Protein AF-A0A645J0V2-F1 (afdb_monomer_lite)

Secondary structure (DSSP, 8-state):
-EEEEESSSTTPPPP-HHHHT--EEEEEETTEEEEEEBPTT--EEEEHHHHHHTT-SS---SSEEEEE-B-GGGS-GGGTT--B-GGGT----GGGGGSPP---HHHHHHTBPP-

Radius of gyration: 14.89 Å; chains: 1; bounding box: 32×30×41 Å

pLDDT: mean 90.85, std 6.28, range [62.31, 96.94]

Organism: NCBI:txid1076179

Foldseek 3Di:
DDKAAADDDPRHADDDPLVQQDQWDWDADPVGIDIFGWDRVTWDKDAQVRCVVVVPVDRDPHGIMTDIHTPRVPGDPVCVPWDFDVVVVDPDDDPRVSHDDGDDPVVRVVRIDDD

Sequence (115 aa):
MYNTRTGTGSGSLKLDSKFTAARYLLLHGSLGQRFVKMDTSGPRIMSRHDLINKKYPEIPRGEYYVVFKLEIKNTEPEFENMKWRIADITSHVGHQRAVPDTILLSDLMMYRIKE

Structure (mmCIF, N/CA/C/O backbone):
data_AF-A0A645J0V2-F1
#
_entry.id   AF-A0A645J0V2-F1
#
loop_
_atom_site.group_PDB
_atom_site.id
_atom_site.type_symbol
_atom_site.label_atom_id
_atom_site.label_alt_id
_atom_site.label_comp_id
_atom_site.label_asym_id
_atom_site.label_entity_id
_atom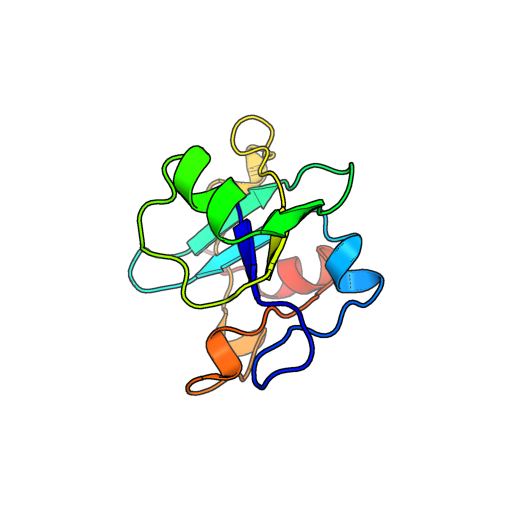_site.label_seq_id
_atom_site.pdbx_PDB_ins_code
_atom_site.Cartn_x
_atom_site.Cartn_y
_atom_site.Cartn_z
_atom_site.occupancy
_atom_site.B_iso_or_equiv
_atom_site.auth_seq_id
_atom_site.auth_comp_id
_atom_site.auth_asym_id
_atom_site.auth_atom_id
_atom_site.pdbx_PDB_model_num
ATOM 1 N N . MET A 1 1 ? 5.897 8.630 -0.677 1.00 90.56 1 MET A N 1
ATOM 2 C CA . MET A 1 1 ? 5.512 7.676 -1.741 1.00 90.56 1 MET A CA 1
ATOM 3 C C . MET A 1 1 ? 5.840 6.277 -1.259 1.00 90.56 1 MET A C 1
ATOM 5 O O . MET A 1 1 ? 6.679 6.160 -0.374 1.00 90.56 1 MET A O 1
ATOM 9 N N . TYR A 1 2 ? 5.197 5.263 -1.821 1.00 93.25 2 TYR A N 1
ATOM 10 C CA . TYR A 1 2 ? 5.556 3.856 -1.648 1.00 93.25 2 TYR A CA 1
ATOM 11 C C . TYR A 1 2 ? 5.832 3.257 -3.026 1.00 93.25 2 TYR A C 1
ATOM 13 O O . TYR A 1 2 ? 5.166 3.640 -3.986 1.00 93.25 2 TYR A O 1
ATOM 21 N N . ASN A 1 3 ? 6.819 2.374 -3.155 1.00 92.62 3 ASN A N 1
ATOM 22 C CA . ASN A 1 3 ? 7.218 1.837 -4.450 1.00 92.62 3 ASN A CA 1
ATOM 23 C C . ASN A 1 3 ? 7.640 0.372 -4.381 1.00 92.62 3 ASN A C 1
ATOM 25 O O . ASN A 1 3 ? 8.248 -0.078 -3.413 1.00 92.62 3 ASN A O 1
ATOM 29 N N . THR A 1 4 ? 7.375 -0.342 -5.471 1.00 91.50 4 THR A N 1
ATOM 30 C CA . THR A 1 4 ? 7.799 -1.727 -5.699 1.00 91.50 4 THR A CA 1
ATOM 31 C C . THR A 1 4 ? 8.485 -1.828 -7.059 1.00 91.50 4 THR A C 1
ATOM 33 O O . THR A 1 4 ? 8.250 -1.005 -7.949 1.00 91.50 4 THR A O 1
ATOM 36 N N . ARG A 1 5 ? 9.398 -2.791 -7.224 1.00 89.62 5 ARG A N 1
ATOM 37 C CA . ARG A 1 5 ? 10.078 -3.009 -8.511 1.00 89.62 5 ARG A CA 1
ATOM 38 C C . ARG A 1 5 ? 9.134 -3.710 -9.484 1.00 89.62 5 ARG A C 1
ATOM 40 O O . ARG A 1 5 ? 8.374 -4.592 -9.086 1.00 89.62 5 ARG A O 1
ATOM 47 N N . THR A 1 6 ? 9.219 -3.356 -10.761 1.00 89.12 6 THR A N 1
ATOM 48 C CA . THR A 1 6 ? 8.494 -4.037 -11.842 1.00 89.12 6 THR A CA 1
ATOM 49 C C . THR A 1 6 ? 9.405 -4.282 -13.046 1.00 89.12 6 THR A C 1
ATOM 51 O O . THR A 1 6 ? 10.540 -3.806 -13.077 1.00 89.12 6 THR A O 1
ATOM 54 N N . GLY A 1 7 ? 8.929 -5.067 -14.011 1.00 82.62 7 GLY A N 1
ATOM 55 C CA . GLY A 1 7 ? 9.683 -5.525 -15.176 1.00 82.62 7 GLY A CA 1
ATOM 56 C C . GLY A 1 7 ? 9.588 -7.040 -15.354 1.00 82.62 7 GLY A C 1
ATOM 57 O O . GLY A 1 7 ? 8.670 -7.671 -14.842 1.00 82.62 7 GLY A O 1
ATOM 58 N N . THR A 1 8 ? 10.544 -7.617 -16.078 1.00 74.50 8 THR A N 1
ATOM 59 C CA . THR A 1 8 ? 10.594 -9.054 -16.411 1.00 74.50 8 THR A CA 1
ATOM 60 C C . THR A 1 8 ? 11.610 -9.847 -15.580 1.00 74.50 8 THR A C 1
ATOM 62 O O . THR A 1 8 ? 11.721 -11.059 -15.739 1.00 74.50 8 THR A O 1
ATOM 65 N N . GLY A 1 9 ? 12.378 -9.176 -14.716 1.00 72.38 9 GLY A N 1
ATOM 66 C CA . GLY A 1 9 ? 13.431 -9.792 -13.905 1.00 72.38 9 GLY A CA 1
ATOM 67 C C . GLY A 1 9 ? 12.953 -10.312 -12.548 1.00 72.38 9 GLY A C 1
ATOM 68 O O . GLY A 1 9 ? 11.893 -9.942 -12.047 1.00 72.38 9 GLY A O 1
ATOM 69 N N . SER A 1 10 ? 13.788 -11.130 -11.904 1.00 69.50 10 SER A N 1
ATOM 70 C CA . SER A 1 10 ? 13.540 -11.647 -10.555 1.00 69.50 10 SER A CA 1
ATOM 71 C C . SER A 1 10 ? 13.252 -10.524 -9.552 1.00 69.50 10 SER A C 1
ATOM 73 O O . SER A 1 10 ? 14.006 -9.555 -9.441 1.00 69.50 10 SER A O 1
ATOM 75 N N . GLY A 1 11 ? 12.158 -10.665 -8.799 1.00 72.38 11 GLY A N 1
ATOM 76 C CA . GLY A 1 11 ? 11.688 -9.649 -7.852 1.00 72.38 11 GLY A CA 1
ATOM 77 C C . GLY A 1 11 ? 10.771 -8.582 -8.461 1.00 72.38 11 GLY A C 1
ATOM 78 O O . GLY A 1 11 ? 10.412 -7.637 -7.759 1.00 72.38 11 GLY A O 1
ATOM 79 N N . SER A 1 12 ? 10.375 -8.718 -9.732 1.00 79.94 12 SER A N 1
ATOM 80 C CA . SER A 1 12 ? 9.257 -7.957 -10.290 1.00 79.94 12 SER A CA 1
ATOM 81 C C . SER A 1 12 ? 7.964 -8.333 -9.573 1.00 79.94 12 SER A C 1
ATOM 83 O O . SER A 1 12 ? 7.593 -9.509 -9.529 1.00 79.94 12 SER A O 1
ATOM 85 N N . LEU A 1 13 ? 7.255 -7.343 -9.042 1.00 83.81 13 LEU A N 1
ATOM 86 C CA . LEU A 1 13 ? 5.947 -7.585 -8.458 1.00 83.81 13 LEU A CA 1
ATOM 87 C C . LEU A 1 13 ? 4.918 -7.845 -9.565 1.00 83.81 13 LEU A C 1
ATOM 89 O O . LEU A 1 13 ? 4.767 -7.029 -10.480 1.00 83.81 13 LEU A O 1
ATOM 93 N N . LYS A 1 14 ? 4.194 -8.964 -9.466 1.00 81.94 14 LYS A N 1
ATOM 94 C CA . LYS A 1 14 ? 3.034 -9.226 -10.321 1.00 81.94 14 LYS A CA 1
ATOM 95 C C . LYS A 1 14 ? 1.934 -8.229 -9.969 1.00 81.94 14 LYS A C 1
ATOM 97 O O . LYS A 1 14 ? 1.585 -8.082 -8.804 1.00 81.94 14 LYS A O 1
ATOM 102 N N . LEU A 1 15 ? 1.400 -7.555 -10.980 1.00 87.25 15 LEU A N 1
ATOM 103 C CA . LEU A 1 15 ? 0.294 -6.626 -10.791 1.00 87.25 15 LEU A CA 1
ATOM 104 C C . LEU A 1 15 ? -1.024 -7.386 -10.871 1.00 87.25 15 LEU A C 1
ATOM 106 O O . LEU A 1 15 ? -1.290 -8.091 -11.844 1.00 87.25 15 LEU A O 1
ATOM 110 N N . ASP A 1 16 ? -1.837 -7.221 -9.840 1.00 90.44 16 ASP A N 1
ATOM 111 C CA . ASP A 1 16 ? -3.212 -7.691 -9.790 1.00 90.44 16 ASP A CA 1
ATOM 112 C C . ASP A 1 16 ? -4.129 -6.575 -9.286 1.00 90.44 16 ASP A C 1
ATOM 114 O O . ASP A 1 16 ? -3.674 -5.562 -8.746 1.00 90.44 16 ASP A O 1
ATOM 118 N N . SER A 1 17 ? -5.433 -6.766 -9.478 1.00 91.44 17 SER A N 1
ATOM 119 C CA . SER A 1 17 ? -6.437 -5.757 -9.156 1.00 91.44 17 SER A CA 1
ATOM 120 C C . SER A 1 17 ? -6.497 -5.419 -7.668 1.00 91.44 17 SER A C 1
ATOM 122 O O . SER A 1 17 ? -6.760 -4.264 -7.338 1.00 91.44 17 SER A O 1
ATOM 124 N N . LYS A 1 18 ? -6.225 -6.374 -6.768 1.00 92.50 18 LYS A N 1
ATOM 125 C CA . LYS A 1 18 ? -6.235 -6.132 -5.319 1.00 92.50 18 LYS A CA 1
ATOM 126 C C . LYS A 1 18 ? -5.085 -5.213 -4.933 1.00 92.50 18 LYS A C 1
ATOM 128 O O . LYS A 1 18 ? -5.289 -4.259 -4.187 1.00 92.50 18 LYS A O 1
ATOM 133 N N . PHE A 1 19 ? -3.899 -5.466 -5.480 1.00 92.19 19 PHE A N 1
ATOM 134 C CA . PHE A 1 19 ? -2.719 -4.651 -5.226 1.00 92.19 19 PHE A CA 1
ATOM 135 C C . PHE A 1 19 ? -2.857 -3.252 -5.831 1.00 92.19 19 PHE A C 1
ATOM 137 O O . PHE A 1 19 ? -2.636 -2.255 -5.147 1.00 92.19 19 PHE A O 1
ATOM 144 N N . THR A 1 20 ? -3.267 -3.147 -7.098 1.00 92.44 20 THR A N 1
ATOM 145 C CA . THR A 1 20 ? -3.358 -1.845 -7.779 1.00 92.44 20 THR A CA 1
ATOM 146 C C . THR A 1 20 ? -4.491 -0.964 -7.256 1.00 92.44 20 THR A C 1
ATOM 148 O O . THR A 1 20 ? -4.397 0.254 -7.381 1.00 92.44 20 THR A O 1
ATOM 151 N N . ALA A 1 21 ? -5.543 -1.555 -6.679 1.00 92.88 21 ALA A N 1
ATOM 152 C CA . ALA A 1 21 ? -6.682 -0.835 -6.101 1.00 92.88 21 ALA A CA 1
ATOM 153 C C . ALA A 1 21 ? -6.582 -0.642 -4.576 1.00 92.88 21 ALA A C 1
ATOM 155 O O . ALA A 1 21 ? -7.549 -0.206 -3.945 1.00 92.88 21 ALA A O 1
ATOM 156 N N . ALA A 1 22 ? -5.443 -0.982 -3.965 1.00 94.19 22 ALA A N 1
ATOM 157 C CA . ALA A 1 22 ? -5.259 -0.845 -2.530 1.00 94.19 22 ALA A CA 1
ATOM 158 C C . ALA A 1 22 ? -5.450 0.618 -2.081 1.00 94.19 22 ALA A C 1
ATOM 160 O O . ALA A 1 22 ? -4.993 1.563 -2.723 1.00 94.19 22 ALA A O 1
ATOM 161 N N . ARG A 1 23 ? -6.151 0.802 -0.958 1.00 95.38 23 ARG A N 1
ATOM 162 C CA . ARG A 1 23 ? -6.513 2.127 -0.412 1.00 95.38 23 ARG A CA 1
ATOM 163 C C . ARG A 1 23 ? -5.677 2.546 0.786 1.00 95.38 23 ARG A C 1
ATOM 165 O O . ARG A 1 23 ? -5.602 3.729 1.100 1.00 95.38 23 ARG A O 1
ATOM 172 N N . TYR A 1 24 ? -5.053 1.576 1.437 1.00 96.50 24 TYR A N 1
ATOM 173 C CA . TYR A 1 24 ? -4.236 1.772 2.619 1.00 96.50 24 TYR A CA 1
ATOM 174 C C . TYR A 1 24 ? -2.949 0.974 2.492 1.00 96.50 24 TYR A C 1
ATOM 176 O O . TYR A 1 24 ? -2.907 -0.062 1.831 1.00 96.50 24 TYR A O 1
ATOM 184 N N . LEU A 1 25 ? -1.911 1.471 3.149 1.00 96.00 25 LEU A N 1
ATOM 185 C CA . LEU A 1 25 ? -0.614 0.836 3.264 1.00 96.00 25 LEU A CA 1
ATOM 186 C C . LEU A 1 25 ? -0.280 0.689 4.744 1.00 96.00 25 LEU A C 1
ATOM 188 O O . LEU A 1 25 ? -0.201 1.686 5.463 1.00 96.00 25 LEU A O 1
ATOM 192 N N . LEU A 1 26 ? -0.031 -0.548 5.168 1.00 96.06 26 LEU A N 1
ATOM 193 C CA . LEU A 1 26 ? 0.566 -0.855 6.460 1.00 96.06 26 LEU A CA 1
ATOM 194 C C . LEU A 1 26 ? 2.050 -1.172 6.258 1.00 96.06 26 LEU A C 1
ATOM 196 O O . LEU A 1 26 ? 2.404 -2.201 5.690 1.00 96.06 26 LEU A O 1
ATOM 200 N N . LEU A 1 27 ? 2.923 -0.285 6.727 1.00 93.94 27 LEU A N 1
ATOM 201 C CA . LEU A 1 27 ? 4.359 -0.536 6.824 1.00 93.94 27 LEU A CA 1
ATOM 202 C C . LEU A 1 27 ? 4.683 -1.088 8.209 1.00 93.94 27 LEU A C 1
ATOM 204 O O . LEU A 1 27 ? 4.142 -0.605 9.202 1.00 93.94 27 LEU A O 1
ATOM 208 N N . HIS A 1 28 ? 5.601 -2.049 8.284 1.00 91.38 28 HIS A N 1
ATOM 209 C CA . HIS A 1 28 ? 6.119 -2.564 9.548 1.00 91.38 28 HIS A CA 1
ATOM 210 C C . HIS A 1 28 ? 7.630 -2.820 9.456 1.00 91.38 28 HIS A C 1
ATOM 212 O O . HIS A 1 28 ? 8.143 -3.217 8.411 1.00 91.38 28 HIS A O 1
ATOM 218 N N . GLY A 1 29 ? 8.359 -2.598 10.549 1.00 88.69 29 GLY A N 1
ATOM 219 C CA . GLY A 1 29 ? 9.802 -2.824 10.603 1.00 88.69 29 GLY A CA 1
ATOM 220 C C . GLY A 1 29 ? 10.418 -2.398 11.931 1.00 88.69 29 GLY A C 1
ATOM 221 O O . GLY A 1 29 ? 9.718 -2.245 12.930 1.00 88.69 29 GLY A O 1
ATOM 222 N N . SER A 1 30 ? 11.733 -2.174 11.938 1.00 88.25 30 SER A N 1
ATOM 223 C CA . SER A 1 30 ? 12.473 -1.712 13.125 1.00 88.25 30 SER A CA 1
ATOM 224 C C . SER A 1 30 ? 11.996 -0.354 13.649 1.00 88.25 30 SER A C 1
ATOM 226 O O . SER A 1 30 ? 12.092 -0.094 14.842 1.00 88.25 30 SER A O 1
ATOM 228 N N . LEU A 1 31 ? 11.439 0.489 12.774 1.00 89.81 31 LEU A N 1
ATOM 229 C CA . LEU A 1 31 ? 10.861 1.792 13.120 1.00 89.81 31 LEU A CA 1
ATOM 230 C C . LEU A 1 31 ? 9.399 1.704 13.599 1.00 89.81 31 LEU A C 1
ATOM 232 O O . LEU A 1 31 ? 8.742 2.728 13.762 1.00 89.81 31 LEU A O 1
ATOM 236 N N . GLY A 1 32 ? 8.876 0.494 13.809 1.00 91.94 32 GLY A N 1
ATOM 237 C CA . GLY A 1 32 ? 7.498 0.260 14.228 1.00 91.94 32 GLY A CA 1
ATOM 238 C C . GLY A 1 32 ? 6.536 0.071 13.057 1.00 91.94 32 GLY A C 1
ATOM 239 O O . GLY A 1 32 ? 6.931 -0.368 11.974 1.00 91.94 32 GLY A O 1
ATOM 240 N N . GLN A 1 33 ? 5.256 0.350 13.310 1.00 94.44 33 GLN A N 1
ATOM 241 C CA . GLN A 1 33 ? 4.183 0.249 12.322 1.00 94.44 33 GLN A CA 1
ATOM 242 C C . GLN A 1 33 ? 3.725 1.630 11.876 1.00 94.44 33 GLN A C 1
ATOM 244 O O . GLN A 1 33 ? 3.675 2.563 12.675 1.00 94.44 33 GLN A O 1
ATOM 249 N N . ARG A 1 34 ? 3.366 1.745 10.598 1.00 94.25 34 ARG A N 1
ATOM 250 C CA . ARG A 1 34 ? 2.785 2.959 10.035 1.00 94.25 34 ARG A CA 1
ATOM 251 C C . ARG A 1 34 ? 1.652 2.601 9.087 1.00 94.25 34 ARG A C 1
ATOM 253 O O . ARG A 1 34 ? 1.897 1.991 8.050 1.00 94.25 34 ARG A O 1
ATOM 260 N N . PHE A 1 35 ? 0.441 3.020 9.433 1.00 96.81 35 PHE A N 1
ATOM 261 C CA . PHE A 1 35 ? -0.742 2.870 8.597 1.00 96.81 35 PHE A CA 1
ATOM 262 C C . PHE A 1 35 ? -1.062 4.199 7.919 1.00 96.81 35 PHE A C 1
ATOM 264 O O . PHE A 1 35 ? -1.148 5.228 8.585 1.00 96.81 35 PHE A O 1
ATOM 271 N N . VAL A 1 36 ? -1.162 4.206 6.591 1.00 96.44 36 VAL A N 1
ATOM 272 C CA . VAL A 1 36 ? -1.411 5.429 5.816 1.00 96.44 36 VAL A CA 1
ATOM 273 C C . VAL A 1 36 ? -2.368 5.171 4.672 1.00 96.44 36 VAL A C 1
ATOM 275 O O . VAL A 1 36 ? -2.329 4.122 4.028 1.00 96.44 36 VAL A O 1
ATOM 278 N N . LYS A 1 37 ? -3.183 6.174 4.369 1.00 96.62 37 LYS A N 1
ATOM 279 C CA . LYS A 1 37 ? -4.030 6.185 3.184 1.00 96.62 37 LYS A CA 1
ATOM 280 C C . LYS A 1 37 ? -3.196 6.371 1.917 1.00 96.62 37 LYS A C 1
ATOM 282 O O . LYS A 1 37 ? -2.226 7.137 1.888 1.00 96.62 37 LYS A O 1
ATOM 287 N N . MET A 1 38 ? -3.579 5.663 0.864 1.00 95.31 38 MET A N 1
ATOM 288 C CA . MET A 1 38 ? -3.016 5.797 -0.475 1.00 95.31 38 MET A CA 1
ATOM 289 C C . MET A 1 38 ? -3.945 6.617 -1.364 1.00 95.31 38 MET A C 1
ATOM 291 O O . MET A 1 38 ? -5.162 6.624 -1.189 1.00 95.31 38 MET A O 1
ATOM 295 N N . ASP A 1 39 ? -3.345 7.315 -2.321 1.00 91.00 39 ASP A N 1
ATOM 296 C CA . ASP A 1 39 ? -4.069 8.067 -3.342 1.00 91.00 39 ASP A CA 1
ATOM 297 C C . ASP A 1 39 ? -4.878 7.099 -4.224 1.00 91.00 39 ASP A C 1
ATOM 299 O O . ASP A 1 39 ? -4.371 6.068 -4.674 1.00 91.00 39 ASP A O 1
ATOM 303 N N . THR A 1 40 ? -6.148 7.425 -4.459 1.00 84.38 40 THR A N 1
ATOM 304 C CA . THR A 1 40 ? -7.092 6.529 -5.152 1.00 84.38 40 THR A CA 1
ATOM 305 C C . THR A 1 40 ? -6.989 6.574 -6.676 1.00 84.38 40 THR A C 1
ATOM 307 O O . THR A 1 40 ? -7.636 5.770 -7.343 1.00 84.38 40 THR A O 1
ATOM 310 N N . SER A 1 41 ? -6.148 7.448 -7.245 1.00 87.69 41 SER A N 1
ATOM 311 C CA . SER A 1 41 ? -5.892 7.475 -8.694 1.00 87.69 41 SER A CA 1
ATOM 312 C C . SER A 1 41 ? -5.088 6.272 -9.202 1.00 87.69 41 SER A C 1
ATOM 314 O O . SER A 1 41 ? -4.921 6.112 -10.411 1.00 87.69 41 SER A O 1
ATOM 316 N N . GLY A 1 42 ? -4.620 5.415 -8.290 1.00 86.50 42 GLY A N 1
ATOM 317 C CA . GLY A 1 42 ? -3.838 4.225 -8.594 1.00 86.50 42 GLY A CA 1
ATOM 318 C C . GLY A 1 42 ? -2.341 4.515 -8.737 1.00 86.50 42 GLY A C 1
ATOM 319 O O . GLY A 1 42 ? -1.883 5.658 -8.607 1.00 86.50 42 GLY A O 1
ATOM 320 N N . PRO A 1 43 ? -1.532 3.469 -8.966 1.00 93.25 43 PRO A N 1
ATOM 321 C CA . PRO A 1 43 ? -0.097 3.632 -9.080 1.00 93.25 43 PRO A CA 1
ATOM 322 C C . PRO A 1 43 ? 0.322 4.203 -10.436 1.00 93.25 43 PRO A C 1
ATOM 324 O O . PRO A 1 43 ? -0.349 4.036 -11.454 1.00 93.25 43 PRO A O 1
ATOM 327 N N . ARG A 1 44 ? 1.506 4.816 -10.468 1.00 93.81 44 ARG A N 1
ATOM 328 C CA . ARG A 1 44 ? 2.183 5.231 -11.703 1.00 93.81 44 ARG A CA 1
ATOM 329 C C . ARG A 1 44 ? 3.451 4.425 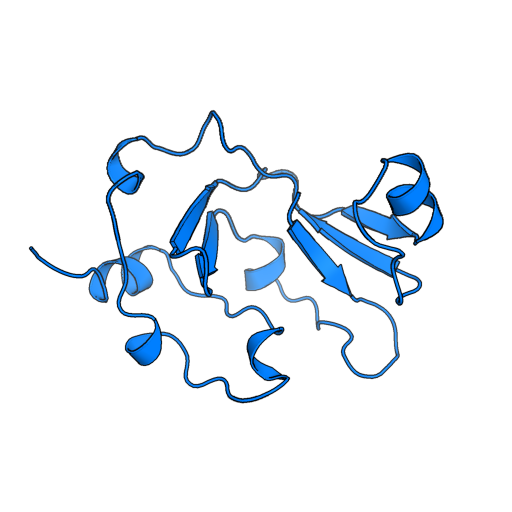-11.911 1.00 93.81 44 ARG A C 1
ATOM 331 O O . ARG A 1 44 ? 4.145 4.106 -10.947 1.00 93.81 44 ARG A O 1
ATOM 338 N N . ILE A 1 45 ? 3.780 4.150 -13.169 1.00 93.88 45 ILE A N 1
ATOM 339 C CA . ILE A 1 45 ? 5.095 3.615 -13.522 1.00 93.88 45 ILE A CA 1
ATOM 340 C C . ILE A 1 45 ? 6.092 4.777 -13.549 1.00 93.88 45 ILE A C 1
ATOM 342 O O . ILE A 1 45 ? 5.822 5.816 -14.149 1.00 93.88 45 ILE A O 1
ATOM 346 N N . MET A 1 46 ? 7.228 4.602 -12.880 1.00 95.19 46 MET A N 1
ATOM 347 C CA . MET A 1 46 ? 8.353 5.536 -12.887 1.00 95.19 46 MET A CA 1
ATOM 348 C C . MET A 1 46 ? 9.634 4.800 -13.245 1.00 95.19 46 MET A C 1
ATOM 350 O O . MET A 1 46 ? 9.889 3.702 -12.745 1.00 95.19 46 MET A O 1
ATOM 354 N N . SER A 1 47 ? 10.452 5.416 -14.090 1.00 94.88 47 SER A N 1
ATOM 355 C CA . SER A 1 47 ? 11.806 4.943 -14.344 1.00 94.88 47 SER A CA 1
ATOM 356 C C . SER A 1 47 ? 12.732 5.275 -13.173 1.00 94.88 47 SER A C 1
ATOM 358 O O . SER A 1 47 ? 12.459 6.153 -12.346 1.00 94.88 47 SER A O 1
ATOM 360 N N . ARG A 1 48 ? 13.891 4.619 -13.136 1.00 94.31 48 ARG A N 1
ATOM 361 C CA . ARG A 1 48 ? 15.005 4.997 -12.260 1.00 94.31 48 ARG A CA 1
ATOM 362 C C . ARG A 1 48 ? 15.350 6.487 -12.366 1.00 94.31 48 ARG A C 1
ATOM 364 O O . ARG A 1 48 ? 15.562 7.130 -11.340 1.00 94.31 48 ARG A O 1
ATOM 371 N N . HIS A 1 49 ? 15.383 7.035 -13.580 1.00 95.25 49 HIS A N 1
ATOM 372 C CA . HIS A 1 49 ? 15.688 8.447 -13.819 1.00 95.25 49 HIS A CA 1
ATOM 373 C C . HIS A 1 49 ? 14.625 9.366 -13.201 1.00 95.25 49 HIS A C 1
ATOM 375 O O . HIS A 1 49 ? 14.975 10.345 -12.544 1.00 95.25 49 HIS A O 1
ATOM 381 N N . ASP A 1 50 ? 13.340 9.011 -13.310 1.00 96.00 50 ASP A N 1
ATOM 382 C CA . ASP A 1 50 ? 12.246 9.768 -12.683 1.00 96.00 50 ASP A CA 1
ATOM 383 C C . ASP A 1 50 ? 12.384 9.820 -11.157 1.00 96.00 50 ASP A C 1
ATOM 385 O O . ASP A 1 50 ? 12.157 10.867 -10.544 1.00 96.00 50 ASP A O 1
ATOM 389 N N . LEU A 1 51 ? 12.779 8.704 -10.531 1.00 94.81 51 LEU A N 1
ATOM 390 C CA . LEU A 1 51 ? 13.014 8.640 -9.087 1.00 94.81 51 LEU A CA 1
ATOM 391 C C . LEU A 1 51 ? 14.217 9.491 -8.662 1.00 94.81 51 LEU A C 1
ATOM 393 O O . LEU A 1 51 ? 14.120 10.232 -7.682 1.00 94.81 51 LEU A O 1
ATOM 397 N N . ILE A 1 52 ? 15.325 9.438 -9.408 1.00 94.44 52 ILE A N 1
ATOM 398 C CA . ILE A 1 52 ? 16.511 10.270 -9.149 1.00 94.44 52 ILE A CA 1
ATOM 399 C C . ILE A 1 52 ? 16.148 11.757 -9.251 1.00 94.44 52 ILE A C 1
ATOM 401 O O . ILE A 1 52 ? 16.447 12.528 -8.340 1.00 94.44 52 ILE A O 1
ATOM 405 N N . ASN A 1 53 ? 15.409 12.149 -10.291 1.00 95.06 53 ASN A N 1
ATOM 406 C CA . ASN A 1 53 ? 14.937 13.525 -10.478 1.00 95.06 53 ASN A CA 1
ATOM 407 C C . ASN A 1 53 ? 14.016 13.992 -9.338 1.00 95.06 53 ASN A C 1
ATOM 409 O O . ASN A 1 53 ? 13.975 15.176 -9.003 1.00 95.06 53 ASN A O 1
ATOM 413 N N . LYS A 1 54 ? 13.304 13.062 -8.693 1.00 93.12 54 LYS A N 1
ATOM 414 C CA . LYS A 1 54 ? 12.478 13.309 -7.500 1.00 93.12 54 LYS A CA 1
ATOM 415 C C . LYS A 1 54 ? 13.255 13.277 -6.183 1.00 93.12 54 LYS A C 1
ATOM 417 O O . LYS A 1 54 ? 12.623 13.332 -5.129 1.00 93.12 54 LYS A O 1
ATOM 422 N N . LYS A 1 55 ? 14.591 13.225 -6.229 1.00 93.31 55 LYS A N 1
ATOM 423 C CA . LYS A 1 55 ? 15.475 13.152 -5.056 1.00 93.31 55 LYS A CA 1
ATOM 424 C C . LYS A 1 55 ? 15.153 11.949 -4.164 1.00 93.31 55 LYS A C 1
ATOM 426 O O . LYS A 1 55 ? 15.117 12.069 -2.941 1.00 93.31 55 LYS A O 1
ATOM 431 N N . TYR A 1 56 ? 14.863 10.800 -4.778 1.00 91.38 56 TYR A N 1
ATOM 432 C CA . TYR A 1 56 ? 14.667 9.555 -4.041 1.00 91.38 56 TYR A CA 1
ATOM 433 C C . TYR A 1 56 ? 15.915 9.264 -3.175 1.00 91.38 56 TYR A C 1
ATOM 435 O O . TYR A 1 56 ? 17.031 9.451 -3.660 1.00 91.38 56 TYR A O 1
ATOM 443 N N . PRO A 1 57 ? 15.750 8.866 -1.898 1.00 87.44 57 PRO A N 1
ATOM 444 C CA . PRO A 1 57 ? 16.830 8.894 -0.903 1.00 87.44 57 PRO A CA 1
ATOM 445 C C . PRO A 1 57 ? 17.977 7.915 -1.178 1.00 87.44 57 PRO A C 1
ATOM 447 O O . PRO A 1 57 ? 19.082 8.114 -0.685 1.00 87.44 57 PRO A O 1
ATOM 450 N N . GLU A 1 58 ? 17.732 6.870 -1.965 1.00 88.69 58 GLU A N 1
ATOM 451 C CA . GLU A 1 58 ? 18.733 5.869 -2.336 1.00 88.69 58 GLU A CA 1
ATOM 452 C C . GLU A 1 58 ? 18.920 5.811 -3.854 1.00 88.69 58 GLU A C 1
ATOM 454 O O . GLU A 1 58 ? 18.075 6.270 -4.619 1.00 88.69 58 GLU A O 1
ATOM 459 N N . ILE A 1 59 ? 20.002 5.187 -4.325 1.00 88.50 59 ILE A N 1
ATOM 460 C CA . ILE A 1 59 ? 20.159 4.917 -5.758 1.00 88.50 59 ILE A CA 1
ATOM 461 C C . ILE A 1 59 ? 19.237 3.742 -6.134 1.00 88.50 59 ILE A C 1
ATOM 463 O O . ILE A 1 59 ? 19.460 2.623 -5.655 1.00 88.50 59 ILE A O 1
ATOM 467 N N . PRO A 1 60 ? 18.218 3.942 -6.996 1.00 91.06 60 PRO A N 1
ATOM 468 C CA . PRO A 1 60 ? 17.314 2.865 -7.375 1.00 91.06 60 PRO A CA 1
ATOM 469 C C . PRO A 1 60 ? 18.074 1.794 -8.174 1.00 91.06 60 PRO A C 1
ATOM 471 O O . PRO A 1 60 ? 18.771 2.110 -9.136 1.00 91.06 60 PRO A O 1
ATOM 474 N N . ARG A 1 61 ? 17.960 0.527 -7.755 1.00 88.62 61 ARG A N 1
ATOM 475 C CA . ARG A 1 61 ? 18.639 -0.622 -8.391 1.00 88.62 61 ARG A CA 1
ATOM 476 C C . ARG A 1 61 ? 17.850 -1.282 -9.527 1.00 88.62 61 ARG A C 1
ATOM 478 O O . ARG A 1 61 ? 18.413 -2.095 -10.245 1.00 88.62 61 ARG A O 1
ATOM 485 N N . GLY A 1 62 ? 16.546 -1.032 -9.614 1.00 86.75 62 GLY A N 1
ATOM 486 C CA . GLY A 1 62 ? 15.694 -1.510 -10.701 1.00 86.75 62 GLY A CA 1
ATOM 487 C C . GLY A 1 62 ? 15.533 -0.439 -11.774 1.00 86.75 62 GLY A C 1
ATOM 488 O O . GLY A 1 62 ? 15.741 0.740 -11.499 1.00 86.75 62 GLY A O 1
ATOM 489 N N . GLU A 1 63 ? 15.123 -0.846 -12.971 1.00 91.25 63 GLU A N 1
ATOM 490 C CA . GLU A 1 63 ? 14.886 0.086 -14.082 1.00 91.25 63 GLU A CA 1
ATOM 491 C C . GLU A 1 63 ? 13.528 0.785 -13.974 1.00 91.25 63 GLU A C 1
ATOM 493 O O . GLU A 1 63 ? 13.433 1.996 -14.179 1.00 91.25 63 GLU A O 1
ATOM 498 N N . TYR A 1 64 ? 12.491 0.039 -13.579 1.00 92.88 64 TYR A N 1
ATOM 499 C CA . TYR A 1 64 ? 11.127 0.540 -13.447 1.00 92.88 64 TYR A CA 1
ATOM 500 C C . TYR A 1 64 ? 10.515 0.196 -12.095 1.00 92.88 64 TYR A C 1
ATOM 502 O O . TYR A 1 64 ? 10.774 -0.852 -11.491 1.00 92.88 64 TYR A O 1
ATOM 510 N N . TYR A 1 65 ? 9.652 1.098 -11.646 1.00 93.69 65 TYR A N 1
ATOM 511 C CA . TYR A 1 65 ? 8.972 1.020 -10.369 1.00 93.69 65 TYR A CA 1
ATOM 512 C C . TYR A 1 65 ? 7.494 1.320 -10.527 1.00 93.69 65 TYR A C 1
ATOM 514 O O . TYR A 1 65 ? 7.111 2.238 -11.249 1.00 93.69 65 TYR A O 1
ATOM 522 N N . VAL A 1 66 ? 6.677 0.584 -9.785 1.00 93.69 66 VAL A N 1
ATOM 523 C CA . VAL A 1 66 ? 5.275 0.921 -9.553 1.00 93.69 66 VAL A CA 1
ATOM 524 C C . VAL A 1 66 ? 5.231 1.767 -8.293 1.00 93.69 66 VAL A C 1
ATOM 526 O O . VAL A 1 66 ? 5.677 1.327 -7.235 1.00 93.69 66 VAL A O 1
ATOM 529 N N . VAL A 1 67 ? 4.758 3.004 -8.420 1.00 94.69 67 VAL A N 1
ATOM 530 C CA . VAL A 1 67 ? 4.818 4.022 -7.368 1.00 94.69 67 VAL A CA 1
ATOM 531 C C . VAL A 1 67 ? 3.412 4.456 -6.979 1.00 94.69 67 VAL A C 1
ATOM 533 O O . VAL A 1 67 ? 2.657 4.977 -7.798 1.00 94.69 67 VAL A O 1
ATOM 536 N N . PHE A 1 68 ? 3.101 4.305 -5.697 1.00 95.00 68 PHE A N 1
ATOM 537 C CA . PHE A 1 68 ? 1.889 4.788 -5.055 1.00 95.00 68 PHE A CA 1
ATOM 538 C C . PHE A 1 68 ? 2.155 6.120 -4.360 1.00 95.00 68 PHE A C 1
ATOM 540 O O . PHE A 1 68 ? 3.139 6.311 -3.624 1.00 95.00 68 PHE A O 1
ATOM 547 N N . LYS A 1 69 ? 1.243 7.065 -4.571 1.00 95.19 69 LYS A N 1
ATOM 548 C CA . LYS A 1 69 ? 1.210 8.307 -3.808 1.00 95.19 69 LYS A CA 1
ATOM 549 C C . LYS A 1 69 ? 0.515 8.046 -2.468 1.00 95.19 69 LYS A C 1
ATOM 551 O O . LYS A 1 69 ? -0.435 7.278 -2.388 1.00 95.19 69 LYS A O 1
ATOM 556 N N . LEU A 1 70 ? 1.043 8.663 -1.412 1.00 95.12 70 LEU A N 1
ATOM 557 C CA . LEU A 1 70 ? 0.535 8.517 -0.047 1.00 95.12 70 LEU A CA 1
ATOM 558 C C . LEU A 1 70 ? -0.164 9.808 0.365 1.00 95.12 70 LEU A C 1
ATOM 560 O O . LEU A 1 70 ? 0.393 10.892 0.170 1.00 95.12 70 LEU A O 1
ATOM 564 N N . GLU A 1 71 ? -1.328 9.685 0.987 1.00 95.69 71 GLU A N 1
ATOM 565 C CA . GLU A 1 71 ? -2.113 10.790 1.529 1.00 95.69 71 GLU A CA 1
ATOM 566 C C . GLU A 1 71 ? -1.993 10.833 3.056 1.00 95.69 71 GLU A C 1
ATOM 568 O O . GLU A 1 71 ? -2.970 10.728 3.791 1.00 95.69 71 GLU A O 1
ATOM 573 N N . ILE A 1 72 ? -0.762 10.985 3.552 1.00 93.25 72 ILE A N 1
ATOM 574 C CA . ILE A 1 72 ? -0.459 10.923 4.993 1.00 93.25 72 ILE A CA 1
ATOM 575 C C . ILE A 1 72 ? -1.329 11.907 5.793 1.00 93.25 72 ILE A C 1
ATOM 577 O O . ILE A 1 72 ? -1.844 11.550 6.842 1.00 93.25 72 ILE A O 1
ATOM 581 N N . LYS A 1 73 ? -1.535 13.125 5.272 1.00 93.94 73 LYS A N 1
ATOM 582 C CA . LYS A 1 73 ? -2.351 14.165 5.923 1.00 93.94 73 LYS A CA 1
ATOM 583 C C . LYS A 1 73 ? -3.859 13.882 5.911 1.00 93.94 73 LYS A C 1
ATOM 585 O O . LYS A 1 73 ? -4.567 14.473 6.711 1.00 93.94 73 LYS A O 1
ATOM 590 N N . ASN A 1 74 ? -4.331 13.012 5.016 1.00 94.94 74 ASN A N 1
ATOM 591 C CA . ASN A 1 74 ? -5.747 12.654 4.882 1.00 94.94 74 ASN A CA 1
ATOM 592 C C . ASN A 1 74 ? -6.033 11.245 5.427 1.00 94.94 74 ASN A C 1
ATOM 594 O O . ASN A 1 74 ? -7.085 10.678 5.134 1.00 94.94 74 ASN A O 1
ATOM 598 N N . THR A 1 75 ? -5.074 10.641 6.135 1.00 96.06 75 THR A N 1
ATOM 599 C CA . THR A 1 75 ? -5.301 9.360 6.809 1.00 96.06 75 THR A CA 1
ATOM 600 C C . THR A 1 75 ? -6.229 9.603 7.991 1.00 96.06 75 THR A C 1
ATOM 602 O O . THR A 1 75 ? -6.045 10.571 8.726 1.00 96.06 75 THR A O 1
ATOM 605 N N . GLU A 1 76 ? -7.240 8.754 8.137 1.00 96.31 76 GLU A N 1
ATOM 606 C CA . GLU A 1 76 ? -8.270 8.904 9.157 1.00 96.31 76 GLU A CA 1
ATOM 607 C C . GLU A 1 76 ? -7.661 8.822 10.578 1.00 96.31 76 GLU A C 1
ATOM 609 O O . GLU A 1 76 ? -6.859 7.918 10.848 1.00 96.31 76 GLU A O 1
ATOM 614 N N . PRO A 1 77 ? -7.993 9.768 11.483 1.00 94.88 77 PRO A N 1
ATOM 615 C CA . PRO A 1 77 ? -7.336 9.905 12.786 1.00 94.88 77 PRO A CA 1
ATOM 616 C C . PRO A 1 77 ? -7.585 8.714 13.719 1.00 94.88 77 PRO A C 1
ATOM 618 O O . PRO A 1 77 ? -6.762 8.422 14.584 1.00 94.88 77 PRO A O 1
ATOM 621 N N . GLU A 1 78 ? -8.674 7.968 13.522 1.00 93.81 78 GLU A N 1
ATOM 622 C CA . GLU A 1 78 ? -8.994 6.769 14.299 1.00 93.81 78 GLU A CA 1
ATOM 623 C C . GLU A 1 78 ? -7.896 5.700 14.183 1.00 93.81 78 GLU A C 1
ATOM 625 O O . GLU A 1 78 ? -7.737 4.881 15.088 1.00 93.81 78 GLU A O 1
ATOM 630 N N . PHE A 1 79 ? -7.115 5.712 13.097 1.00 94.00 79 PHE A N 1
ATOM 631 C CA . PHE A 1 79 ? -6.040 4.749 12.869 1.00 94.00 79 PHE A CA 1
ATOM 632 C C . PHE A 1 79 ? -4.697 5.129 13.505 1.00 94.00 79 PHE A C 1
ATOM 634 O O . PHE A 1 79 ? -3.814 4.275 13.554 1.00 94.00 79 PHE A O 1
ATOM 641 N N . GLU A 1 80 ? -4.515 6.359 13.999 1.00 89.69 80 GLU A N 1
ATOM 642 C CA . GLU A 1 80 ? -3.198 6.891 14.400 1.00 89.69 80 GLU A CA 1
ATOM 643 C C . GLU A 1 80 ? -2.501 6.044 15.477 1.00 89.69 80 GLU A C 1
ATOM 645 O O . GLU A 1 80 ? -1.298 5.796 15.399 1.00 89.69 80 GLU A O 1
ATOM 650 N N . ASN A 1 81 ? -3.271 5.527 16.436 1.00 89.44 81 ASN A N 1
ATOM 651 C CA . ASN A 1 81 ? -2.756 4.730 17.552 1.00 89.44 81 ASN A CA 1
ATOM 652 C C . ASN A 1 81 ? -3.017 3.226 17.400 1.00 89.44 81 ASN A C 1
ATOM 654 O O . ASN A 1 81 ? -2.738 2.445 18.311 1.00 89.44 81 ASN A O 1
ATOM 658 N N . MET A 1 82 ? -3.553 2.790 16.258 1.00 94.81 82 MET A N 1
ATOM 659 C CA . MET A 1 82 ? -3.822 1.375 16.039 1.00 94.81 82 MET A CA 1
ATOM 660 C C . MET A 1 82 ? -2.543 0.615 15.690 1.00 94.81 82 MET A C 1
ATOM 662 O O . MET A 1 82 ? -1.699 1.068 14.916 1.00 94.81 82 MET A O 1
ATOM 666 N N . LYS A 1 83 ? -2.415 -0.583 16.264 1.00 95.75 83 LYS A N 1
ATOM 667 C CA . LYS A 1 83 ? -1.345 -1.536 15.962 1.00 95.75 83 LYS A CA 1
ATOM 668 C C . LYS A 1 83 ? -1.940 -2.903 15.682 1.00 95.75 83 LYS A C 1
ATOM 670 O O . LYS A 1 83 ? -2.942 -3.294 16.283 1.00 95.75 83 LYS A O 1
ATOM 675 N N . TRP A 1 84 ? -1.276 -3.649 14.812 1.00 96.38 84 TRP A N 1
ATOM 676 C CA . TRP A 1 84 ? -1.713 -4.970 14.380 1.00 96.38 84 TRP A CA 1
ATOM 677 C C . TRP A 1 84 ? -0.657 -6.026 14.672 1.00 96.38 84 TRP A C 1
ATOM 679 O O . TRP A 1 84 ? 0.548 -5.766 14.646 1.00 96.38 84 TRP A O 1
ATOM 689 N N . ARG A 1 85 ? -1.090 -7.250 14.952 1.00 94.94 85 ARG A N 1
ATOM 690 C CA . ARG A 1 85 ? -0.188 -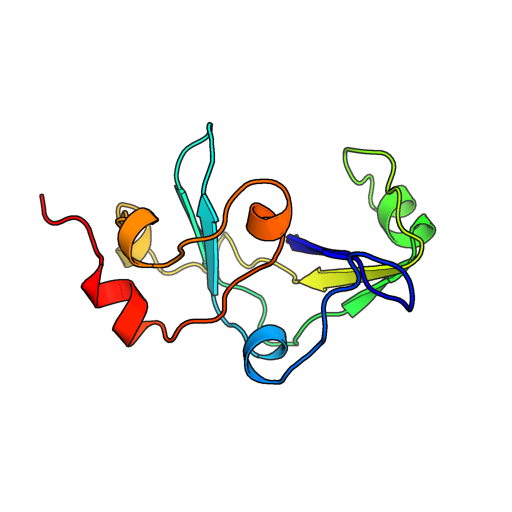8.382 15.159 1.00 94.94 85 ARG A CA 1
ATOM 691 C C . ARG A 1 85 ? 0.249 -8.942 13.802 1.00 94.94 85 ARG A C 1
ATOM 693 O O . ARG A 1 85 ? -0.385 -9.828 13.255 1.00 94.94 85 ARG A O 1
ATOM 700 N N . ILE A 1 86 ? 1.349 -8.415 13.256 1.00 92.62 86 ILE A N 1
ATOM 701 C CA . ILE A 1 86 ? 1.825 -8.749 11.894 1.00 92.62 86 ILE A CA 1
ATOM 702 C C . ILE A 1 86 ? 2.093 -10.246 11.696 1.00 92.62 86 ILE A C 1
ATOM 704 O O . ILE A 1 86 ? 1.836 -10.767 10.616 1.00 92.62 86 ILE A O 1
ATOM 708 N N . ALA A 1 87 ? 2.566 -10.934 12.739 1.00 90.62 87 ALA A N 1
ATOM 709 C CA . ALA A 1 87 ? 2.830 -12.373 12.695 1.00 90.62 87 ALA A CA 1
ATOM 710 C C . ALA A 1 87 ? 1.580 -13.220 12.387 1.00 90.62 87 ALA A C 1
ATOM 712 O O . ALA A 1 87 ? 1.721 -14.339 11.905 1.00 90.62 87 ALA A O 1
ATOM 713 N N . ASP A 1 88 ? 0.384 -12.672 12.620 1.00 93.00 88 ASP A N 1
ATOM 714 C CA . ASP A 1 88 ? -0.891 -13.344 12.358 1.00 93.00 88 ASP A CA 1
ATOM 715 C C . ASP A 1 88 ? -1.467 -12.972 10.977 1.00 93.00 88 ASP A C 1
ATOM 717 O O . ASP A 1 88 ? -2.442 -13.572 10.534 1.00 93.00 88 ASP A O 1
ATOM 721 N N . ILE A 1 89 ? -0.874 -11.980 10.298 1.00 92.50 89 ILE A N 1
ATOM 722 C CA . ILE A 1 89 ? -1.324 -11.463 8.996 1.00 92.50 89 ILE A CA 1
ATOM 723 C C . ILE A 1 89 ? -0.496 -12.059 7.856 1.00 92.50 89 ILE A C 1
ATOM 725 O O . ILE A 1 89 ? -1.040 -12.407 6.812 1.00 92.50 89 ILE A O 1
ATOM 729 N N . THR A 1 90 ? 0.823 -12.158 8.035 1.00 89.19 90 THR A N 1
ATOM 730 C CA . THR A 1 90 ? 1.744 -12.645 7.001 1.00 89.19 90 THR A CA 1
ATOM 731 C C . THR A 1 90 ? 2.792 -13.580 7.586 1.00 89.19 90 THR A C 1
ATOM 733 O O . THR A 1 90 ? 3.357 -13.332 8.652 1.00 89.19 90 THR A O 1
ATOM 736 N N . SER A 1 91 ? 3.086 -14.654 6.854 1.00 85.56 91 SER A N 1
ATOM 737 C CA . SER A 1 91 ? 4.108 -15.645 7.200 1.00 85.56 91 SER A CA 1
ATOM 738 C C . SER A 1 91 ? 5.401 -15.472 6.394 1.00 85.56 91 SER A C 1
ATOM 740 O O . SER A 1 91 ? 6.228 -16.384 6.346 1.00 85.56 91 SER A O 1
ATOM 742 N N . HIS A 1 92 ? 5.592 -14.327 5.729 1.00 85.94 92 HIS A N 1
ATOM 743 C CA . HIS A 1 92 ? 6.753 -14.090 4.873 1.00 85.94 92 HIS A CA 1
ATOM 744 C C . HIS A 1 92 ? 8.086 -14.062 5.644 1.00 85.94 92 HIS A C 1
ATOM 746 O O . HIS A 1 92 ? 8.278 -13.356 6.644 1.00 85.94 92 HIS A O 1
ATOM 752 N N . VAL A 1 93 ? 9.072 -14.791 5.114 1.00 80.19 93 VAL A N 1
ATOM 753 C CA . VAL A 1 93 ? 10.431 -14.898 5.667 1.00 80.19 93 VAL A CA 1
ATOM 754 C C . VAL A 1 93 ? 11.494 -14.488 4.645 1.00 80.19 93 VAL A C 1
ATOM 756 O O . VAL A 1 93 ? 11.291 -14.560 3.433 1.00 80.19 93 VAL A O 1
ATOM 759 N N . GLY A 1 94 ? 12.648 -14.023 5.135 1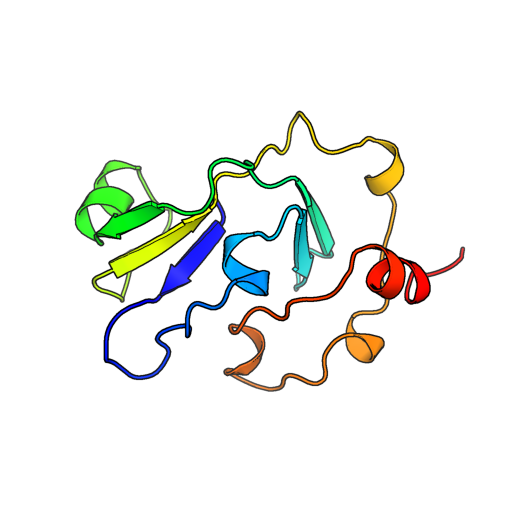.00 84.69 94 GLY A N 1
ATOM 760 C CA . GLY A 1 94 ? 13.766 -13.603 4.285 1.00 84.69 94 GLY A CA 1
ATOM 761 C C . GLY A 1 94 ? 13.366 -12.535 3.259 1.00 8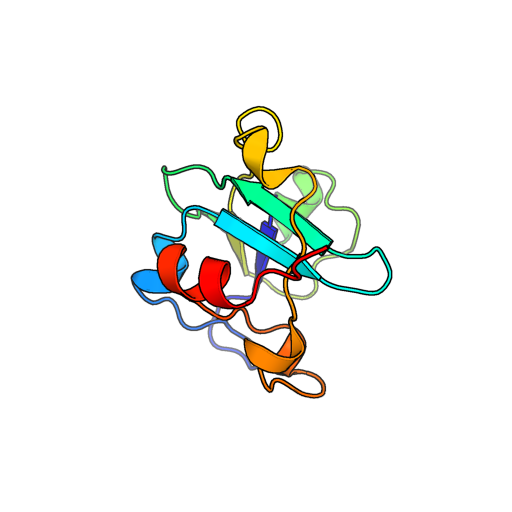4.69 94 GLY A C 1
ATOM 762 O O . GLY A 1 94 ? 12.713 -11.548 3.599 1.00 84.69 94 GLY A O 1
ATOM 763 N N . HIS A 1 95 ? 13.742 -12.743 1.994 1.00 78.00 95 HIS A N 1
ATOM 764 C CA . HIS A 1 95 ? 13.463 -11.808 0.897 1.00 78.00 95 HIS A CA 1
ATOM 765 C C . HIS A 1 95 ? 11.968 -11.625 0.588 1.00 78.00 95 HIS A C 1
ATOM 767 O O . HIS A 1 95 ? 11.595 -10.586 0.048 1.00 78.00 95 HIS A O 1
ATOM 773 N N . GLN A 1 96 ? 11.107 -12.580 0.960 1.00 80.75 96 GLN A N 1
ATOM 774 C CA . GLN A 1 96 ? 9.662 -12.484 0.712 1.00 80.75 96 GLN A CA 1
ATOM 775 C C . GLN A 1 96 ? 9.006 -11.357 1.514 1.00 80.75 96 GLN A C 1
ATOM 777 O O . GLN A 1 96 ? 7.983 -10.836 1.097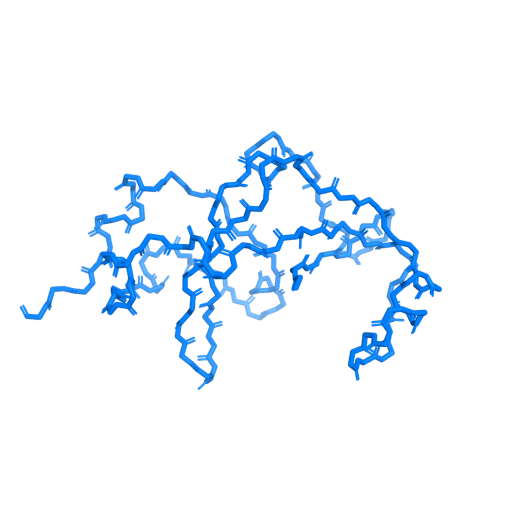 1.00 80.75 96 GLN A O 1
ATOM 782 N N . ARG A 1 97 ? 9.633 -10.894 2.606 1.00 82.75 97 ARG A N 1
ATOM 783 C CA . ARG A 1 97 ? 9.148 -9.742 3.391 1.00 82.75 97 ARG A CA 1
ATOM 784 C C . ARG A 1 97 ? 9.081 -8.436 2.596 1.00 82.75 97 ARG A C 1
ATOM 786 O O . ARG A 1 97 ? 8.422 -7.499 3.027 1.00 82.75 97 ARG A O 1
ATOM 793 N N . ALA A 1 98 ? 9.790 -8.351 1.470 1.00 80.44 98 ALA A N 1
ATOM 794 C CA . ALA A 1 98 ? 9.733 -7.198 0.577 1.00 80.44 98 ALA A CA 1
ATOM 795 C C . ALA A 1 98 ? 8.550 -7.257 -0.409 1.00 80.44 98 ALA A C 1
ATOM 797 O O . ALA A 1 98 ? 8.319 -6.286 -1.132 1.00 80.44 98 ALA A O 1
ATOM 798 N N . VAL A 1 99 ? 7.828 -8.381 -0.468 1.00 86.31 99 VAL A N 1
ATOM 799 C CA . VAL A 1 99 ? 6.648 -8.558 -1.315 1.00 86.31 99 VAL A CA 1
ATOM 800 C C . VAL A 1 99 ? 5.415 -8.116 -0.521 1.00 86.31 99 VAL A C 1
ATOM 802 O O . VAL A 1 99 ? 5.188 -8.635 0.570 1.00 86.31 99 VAL A O 1
ATOM 805 N N . PRO A 1 100 ? 4.631 -7.146 -1.022 1.00 90.50 100 PRO A N 1
ATOM 806 C CA . PRO A 1 100 ? 3.432 -6.693 -0.333 1.00 90.50 100 PRO A CA 1
ATOM 807 C C . PRO A 1 100 ? 2.319 -7.741 -0.387 1.00 90.50 100 PRO A C 1
ATOM 809 O O . PRO A 1 100 ? 2.002 -8.265 -1.455 1.00 90.50 100 PRO A O 1
ATOM 812 N N . ASP A 1 101 ? 1.681 -7.961 0.759 1.00 91.75 101 ASP A N 1
ATOM 813 C CA . ASP A 1 101 ? 0.425 -8.698 0.871 1.00 91.75 101 ASP A CA 1
ATOM 814 C C . ASP A 1 101 ? -0.775 -7.767 0.670 1.00 91.75 101 ASP A C 1
ATOM 816 O O . ASP A 1 101 ? -0.737 -6.582 1.016 1.00 91.75 101 ASP A O 1
ATOM 820 N N . THR A 1 102 ? -1.867 -8.310 0.129 1.00 93.56 102 THR A N 1
ATOM 821 C CA . THR A 1 102 ? -3.139 -7.589 -0.003 1.00 93.56 102 THR A CA 1
ATOM 822 C C . THR A 1 102 ? -4.204 -8.257 0.853 1.00 93.56 102 THR A C 1
ATOM 824 O O . THR A 1 102 ? -4.478 -9.447 0.718 1.00 93.56 102 THR A O 1
ATOM 827 N N . ILE A 1 103 ? -4.814 -7.476 1.741 1.00 95.56 103 ILE A N 1
ATOM 828 C CA . ILE A 1 103 ? -5.835 -7.929 2.687 1.00 95.56 103 ILE A CA 1
ATOM 829 C C . ILE A 1 103 ? -6.973 -6.907 2.737 1.00 95.56 103 ILE A C 1
ATOM 831 O O . ILE A 1 103 ? -6.756 -5.714 2.502 1.00 95.56 103 ILE A O 1
ATOM 835 N N . LEU A 1 104 ? -8.196 -7.362 3.018 1.00 96.56 104 LEU A N 1
ATOM 836 C CA . LEU A 1 104 ? -9.308 -6.449 3.261 1.00 96.56 104 LEU A CA 1
ATOM 837 C C . LEU A 1 104 ? -9.078 -5.688 4.567 1.00 96.56 104 LEU A C 1
ATOM 839 O O . LEU A 1 104 ? -8.555 -6.230 5.539 1.00 96.56 104 LEU A O 1
ATOM 843 N N . LEU A 1 105 ? -9.531 -4.435 4.611 1.00 96.62 105 LEU A N 1
ATOM 844 C CA . LEU A 1 105 ? -9.455 -3.645 5.837 1.00 96.62 105 LEU A CA 1
ATOM 845 C C . LEU A 1 105 ? -10.224 -4.321 6.980 1.00 96.62 105 LEU A C 1
ATOM 847 O O . LEU A 1 105 ? -9.727 -4.360 8.096 1.00 96.62 105 LEU A O 1
ATOM 851 N N . SER A 1 106 ? -11.394 -4.903 6.703 1.00 96.75 106 SER A N 1
ATOM 852 C CA . SER A 1 106 ? -12.180 -5.652 7.693 1.00 96.75 106 SER A CA 1
ATOM 853 C C . SER A 1 106 ? -11.379 -6.772 8.352 1.00 96.75 106 SER A C 1
ATOM 855 O O . SER A 1 106 ? -11.422 -6.921 9.570 1.00 96.75 106 SER A O 1
ATOM 857 N N . ASP A 1 107 ? -10.620 -7.516 7.551 1.00 96.94 107 ASP A N 1
ATOM 858 C CA . ASP A 1 107 ? -9.856 -8.669 8.016 1.00 96.94 107 ASP A CA 1
ATOM 859 C C . ASP A 1 107 ? -8.628 -8.190 8.789 1.00 96.94 107 ASP A C 1
ATOM 861 O O . ASP A 1 107 ? -8.363 -8.671 9.887 1.00 96.94 107 ASP A O 1
ATOM 865 N N . LEU A 1 108 ? -7.941 -7.154 8.285 1.00 96.69 108 LEU A N 1
ATOM 866 C CA . LEU A 1 108 ? -6.842 -6.502 8.997 1.00 96.69 108 LEU A CA 1
ATOM 867 C C . LEU A 1 108 ? -7.272 -6.082 10.410 1.00 96.69 108 LEU A C 1
ATOM 869 O O . LEU A 1 108 ? -6.554 -6.326 11.378 1.00 96.69 108 LEU A O 1
ATOM 873 N N . MET A 1 109 ? -8.462 -5.493 10.547 1.00 96.25 109 MET A N 1
ATOM 874 C CA . MET A 1 109 ? -8.990 -5.021 11.829 1.00 96.25 109 MET A CA 1
ATOM 875 C C . MET A 1 109 ? -9.223 -6.141 12.855 1.00 96.25 109 MET A C 1
ATOM 877 O O . MET A 1 109 ? -9.196 -5.860 14.055 1.00 96.25 109 MET A O 1
ATOM 881 N N . MET A 1 110 ? -9.376 -7.401 12.432 1.00 96.88 110 MET A N 1
ATOM 882 C CA . MET A 1 110 ? -9.491 -8.543 13.351 1.00 96.88 110 MET A CA 1
ATOM 883 C C . MET A 1 110 ? -8.182 -8.834 14.099 1.00 96.88 110 MET A C 1
ATOM 885 O O . MET A 1 110 ? -8.218 -9.339 15.219 1.00 96.88 110 MET A O 1
ATOM 889 N N . TYR A 1 111 ? -7.035 -8.454 13.528 1.00 96.25 111 TYR A N 1
ATOM 890 C CA . TYR A 1 111 ? -5.699 -8.670 14.101 1.00 96.25 111 TYR A CA 1
ATOM 891 C C . TYR A 1 111 ? -5.185 -7.475 14.914 1.00 96.25 111 TYR A C 1
ATOM 893 O O . TYR A 1 111 ? -3.990 -7.389 15.226 1.00 96.25 111 TYR A O 1
ATOM 901 N N . ARG A 1 112 ? -6.061 -6.515 15.236 1.00 95.94 112 ARG A N 1
ATOM 902 C CA . ARG A 1 112 ? -5.705 -5.359 16.061 1.00 95.94 112 ARG A CA 1
ATOM 903 C C . ARG A 1 112 ? -5.291 -5.828 17.455 1.00 95.94 112 ARG A C 1
ATOM 905 O O . ARG A 1 112 ? -5.989 -6.618 18.091 1.00 95.94 112 ARG A O 1
ATOM 912 N N . ILE A 1 113 ? -4.184 -5.297 17.958 1.00 94.88 113 ILE A N 1
ATOM 913 C CA . ILE A 1 113 ? -3.785 -5.499 19.350 1.00 94.88 113 ILE A CA 1
ATOM 914 C C . ILE A 1 113 ? -4.797 -4.740 20.217 1.00 94.88 113 ILE A C 1
ATOM 916 O O . ILE A 1 113 ? -4.958 -3.529 20.067 1.00 94.88 113 ILE A O 1
ATOM 920 N N . LYS A 1 114 ? -5.536 -5.464 21.061 1.00 84.19 114 LYS A N 1
ATOM 921 C CA . LYS A 1 114 ? -6.378 -4.857 22.095 1.00 84.19 114 LYS A CA 1
ATOM 922 C C . LYS A 1 114 ? -5.463 -4.458 23.251 1.00 84.19 114 LYS A C 1
ATOM 924 O O . LYS A 1 114 ? -4.641 -5.277 23.661 1.00 84.19 114 LYS A O 1
ATOM 929 N N . GLU A 1 115 ? -5.573 -3.208 23.686 1.00 62.31 115 GLU A N 1
ATOM 930 C CA . GLU A 1 115 ? -5.039 -2.769 24.981 1.00 62.31 115 GLU A CA 1
ATOM 931 C C . GLU A 1 115 ? -5.795 -3.449 26.124 1.00 62.31 115 GLU A C 1
ATOM 933 O O . GLU A 1 115 ? -7.014 -3.707 25.948 1.00 62.31 115 GLU A O 1
#